Protein AF-A0A0J0ZPT2-F1 (afdb_monomer)

Foldseek 3Di:
DAFPVRDDADFDDDPQWTFGQDPVGTDIHGPVVVVVTHPDDDDDDDDPPD

Structure (mmCIF, N/CA/C/O backbone):
data_AF-A0A0J0ZPT2-F1
#
_entry.id   AF-A0A0J0ZPT2-F1
#
loop_
_atom_site.group_PDB
_atom_site.id
_atom_site.type_symbol
_atom_site.label_atom_id
_atom_site.label_alt_id
_atom_site.label_comp_id
_atom_site.label_asym_id
_atom_site.label_entity_id
_atom_site.label_seq_id
_atom_site.pdbx_PDB_ins_code
_atom_site.Cartn_x
_atom_site.Cartn_y
_atom_site.Cartn_z
_atom_site.occupancy
_atom_site.B_iso_or_equiv
_atom_site.auth_seq_id
_atom_site.auth_comp_id
_atom_site.auth_asym_id
_atom_site.auth_atom_id
_atom_site.pdbx_PDB_model_num
ATOM 1 N N . MET A 1 1 ? -2.932 -0.672 -5.030 1.00 91.75 1 MET A N 1
ATOM 2 C CA . MET A 1 1 ? -1.940 0.423 -4.949 1.00 91.75 1 MET A CA 1
ATOM 3 C C . MET A 1 1 ? -1.058 0.352 -6.184 1.00 91.75 1 MET A C 1
ATOM 5 O O . MET A 1 1 ? -0.845 -0.742 -6.687 1.00 91.75 1 MET A O 1
ATOM 9 N N . THR A 1 2 ? -0.587 1.482 -6.695 1.00 94.88 2 THR A N 1
ATOM 10 C CA . THR A 1 2 ? 0.292 1.529 -7.874 1.00 94.88 2 THR A CA 1
ATOM 11 C C . THR A 1 2 ? 1.546 2.297 -7.502 1.00 94.88 2 THR A C 1
ATOM 13 O O . THR A 1 2 ? 1.432 3.434 -7.039 1.00 94.88 2 THR A O 1
ATOM 16 N N . TYR A 1 3 ? 2.711 1.674 -7.662 1.00 92.06 3 TYR A N 1
ATOM 17 C CA . TYR A 1 3 ? 4.009 2.292 -7.403 1.00 92.06 3 TYR A CA 1
ATOM 18 C C . TYR A 1 3 ? 4.298 3.433 -8.390 1.00 92.06 3 TYR A C 1
ATOM 20 O O . TYR A 1 3 ? 3.615 3.594 -9.404 1.00 92.06 3 TYR A O 1
ATOM 28 N N . MET A 1 4 ? 5.324 4.237 -8.103 1.00 90.12 4 MET A N 1
ATOM 29 C CA . MET A 1 4 ? 5.756 5.318 -9.002 1.00 90.12 4 MET A CA 1
ATOM 30 C C . MET A 1 4 ? 6.233 4.814 -10.372 1.00 90.12 4 MET A C 1
ATOM 32 O O . MET A 1 4 ? 6.029 5.498 -11.369 1.00 90.12 4 MET A O 1
ATOM 36 N N . ASN A 1 5 ? 6.797 3.604 -10.432 1.00 92.88 5 ASN A N 1
ATOM 37 C CA . ASN A 1 5 ? 7.178 2.921 -11.676 1.00 92.88 5 ASN A CA 1
ATOM 38 C C . ASN A 1 5 ? 6.002 2.198 -12.364 1.00 92.88 5 ASN A C 1
ATOM 40 O O . ASN A 1 5 ? 6.218 1.353 -13.224 1.00 92.88 5 ASN A O 1
ATOM 44 N N . GLU A 1 6 ? 4.771 2.495 -11.948 1.00 91.25 6 GLU A N 1
ATOM 45 C CA . GLU A 1 6 ? 3.522 1.970 -12.510 1.00 91.25 6 GLU A CA 1
ATOM 46 C C . GLU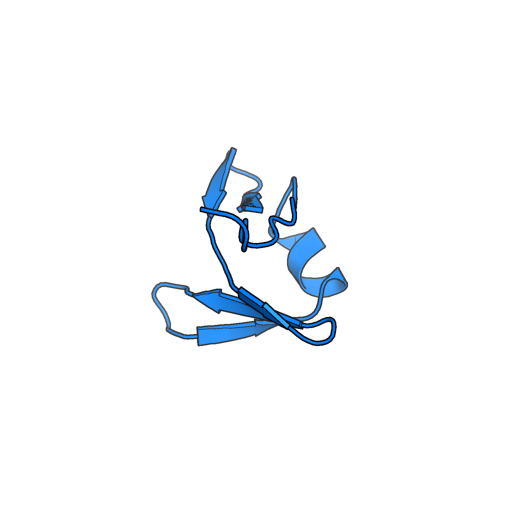 A 1 6 ? 3.252 0.479 -12.265 1.00 91.25 6 GLU A C 1
ATOM 48 O O . GLU A 1 6 ? 2.199 -0.028 -12.660 1.00 91.25 6 GLU A O 1
ATOM 53 N N . SER A 1 7 ? 4.118 -0.216 -11.521 1.00 92.38 7 SER A N 1
ATOM 54 C CA . SER A 1 7 ? 3.835 -1.584 -11.095 1.00 92.38 7 SER A CA 1
ATOM 55 C C . SER A 1 7 ? 2.710 -1.626 -10.051 1.00 92.38 7 SER A C 1
ATOM 57 O O . SER A 1 7 ? 2.470 -0.679 -9.289 1.00 92.38 7 SER A O 1
ATOM 59 N N . SER A 1 8 ? 1.963 -2.732 -10.038 1.00 92.06 8 SER A N 1
ATOM 60 C CA . SER A 1 8 ? 0.801 -2.908 -9.162 1.00 92.06 8 SER A CA 1
ATOM 61 C C . SER A 1 8 ? 1.163 -3.620 -7.866 1.00 92.06 8 SER A C 1
ATOM 63 O O . SER A 1 8 ? 2.011 -4.507 -7.836 1.00 92.06 8 SER A O 1
ATOM 65 N N . HIS A 1 9 ? 0.475 -3.242 -6.791 1.00 92.94 9 HI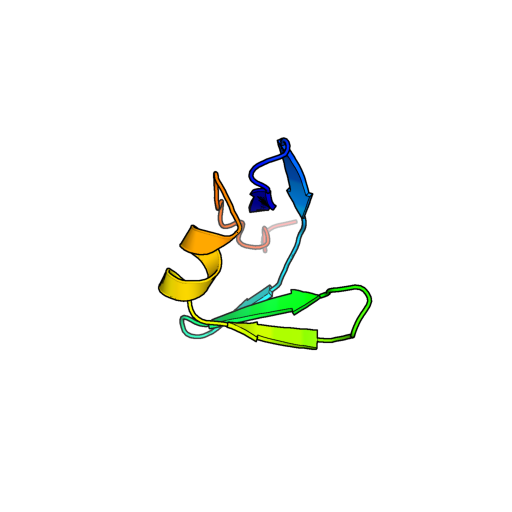S A N 1
ATOM 66 C CA . HIS A 1 9 ? 0.662 -3.814 -5.467 1.00 92.94 9 HIS A CA 1
ATOM 67 C C . HIS A 1 9 ? -0.647 -3.890 -4.681 1.00 92.94 9 HIS A C 1
ATOM 69 O O . HIS A 1 9 ? -1.522 -3.024 -4.812 1.00 92.94 9 HIS A O 1
ATOM 75 N N . VAL A 1 10 ? -0.768 -4.894 -3.818 1.00 91.62 10 VAL A N 1
ATOM 76 C CA . VAL A 1 10 ? -1.929 -5.118 -2.947 1.00 91.62 10 VAL A CA 1
ATOM 77 C C . VAL A 1 10 ? -1.490 -5.157 -1.488 1.00 91.62 10 VAL A C 1
ATOM 79 O O . VAL A 1 10 ? -0.367 -5.525 -1.178 1.00 91.62 10 VAL A O 1
ATOM 82 N N . GLY A 1 11 ? -2.370 -4.738 -0.588 1.00 92.12 11 GLY A N 1
ATOM 83 C CA . GLY A 1 11 ? -2.103 -4.689 0.845 1.00 92.12 11 GLY A CA 1
ATOM 84 C C . GLY A 1 11 ? -3.411 -4.602 1.613 1.00 92.12 11 GLY A C 1
ATOM 85 O O . GLY A 1 11 ? -4.456 -4.318 1.022 1.00 92.12 11 GLY A O 1
ATOM 86 N N . LEU A 1 12 ? -3.355 -4.853 2.918 1.00 94.06 12 LEU A N 1
ATOM 87 C CA . LEU A 1 12 ? -4.540 -4.813 3.774 1.00 94.06 12 LEU A CA 1
ATOM 88 C C . LEU A 1 12 ? -4.648 -3.449 4.438 1.00 94.06 12 LEU A C 1
ATOM 90 O O . LEU A 1 12 ? -3.677 -2.951 5.005 1.00 94.06 12 LEU A O 1
ATOM 94 N N . PHE A 1 13 ? -5.833 -2.855 4.389 1.00 93.94 13 PHE A N 1
ATOM 95 C CA . PHE A 1 13 ? -6.125 -1.627 5.111 1.00 93.94 13 PHE A CA 1
ATOM 96 C C . PHE A 1 13 ? -6.948 -1.946 6.356 1.00 93.94 13 PHE A C 1
ATOM 98 O O . PHE A 1 13 ? -7.987 -2.592 6.263 1.00 93.94 13 PHE A O 1
ATOM 105 N N . PHE A 1 14 ? -6.488 -1.490 7.519 1.00 93.25 14 PHE A N 1
ATOM 106 C CA . PHE A 1 14 ? -7.198 -1.670 8.781 1.00 93.25 14 PHE A CA 1
ATOM 107 C C . PHE A 1 14 ? -6.866 -0.529 9.745 1.00 93.25 14 PHE A C 1
ATOM 109 O O . PHE A 1 14 ? -5.696 -0.214 9.970 1.00 93.25 14 PHE A O 1
ATOM 116 N N . GLN A 1 15 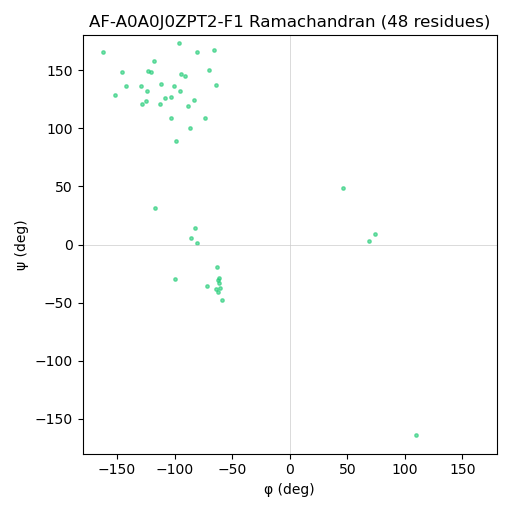? -7.904 0.101 10.305 1.00 92.25 15 GLN A N 1
ATOM 117 C CA . GLN A 1 15 ? -7.797 1.191 11.289 1.00 92.25 15 GLN A CA 1
ATOM 118 C C . GLN A 1 15 ? -6.776 2.287 10.909 1.00 92.25 15 GLN A C 1
ATOM 120 O O . GLN A 1 15 ? -5.903 2.654 11.696 1.00 92.25 15 GLN A O 1
ATOM 125 N N . GLY A 1 16 ? -6.842 2.793 9.673 1.00 91.25 16 GLY A N 1
ATOM 126 C CA . GLY A 1 16 ? -5.967 3.883 9.214 1.00 91.25 16 GLY A CA 1
ATOM 127 C C . GLY A 1 16 ? -4.512 3.477 8.948 1.00 91.25 16 GLY A C 1
ATOM 128 O O . GLY A 1 16 ? -3.656 4.339 8.733 1.00 91.25 16 GLY A O 1
ATOM 129 N N . LYS A 1 17 ? -4.205 2.178 8.963 1.00 94.75 17 LYS A N 1
ATOM 130 C CA . LYS A 1 17 ? -2.879 1.629 8.664 1.00 94.75 17 LYS A CA 1
ATOM 131 C C . LYS A 1 17 ? -2.962 0.676 7.478 1.00 94.75 17 LYS A C 1
ATOM 133 O O . LYS A 1 17 ? -3.971 0.002 7.280 1.00 94.75 17 LYS A O 1
ATOM 138 N N . ILE A 1 18 ? -1.879 0.619 6.713 1.00 95.56 18 ILE A N 1
ATOM 139 C CA . ILE A 1 18 ? -1.702 -0.311 5.602 1.00 95.56 18 ILE A CA 1
ATOM 140 C C . ILE A 1 18 ? -0.679 -1.359 6.032 1.00 95.56 18 ILE A C 1
ATOM 142 O O . ILE A 1 18 ? 0.431 -1.023 6.448 1.00 95.56 18 ILE A O 1
ATOM 146 N N . PHE A 1 19 ? -1.058 -2.626 5.928 1.00 94.88 19 PHE A N 1
ATOM 147 C CA . PHE A 1 19 ? -0.148 -3.759 6.000 1.00 94.88 19 PHE A CA 1
ATOM 148 C C . PHE A 1 19 ? 0.393 -3.994 4.593 1.00 94.88 19 PHE A C 1
ATOM 150 O O . PHE A 1 19 ? -0.292 -4.527 3.714 1.00 94.88 19 PHE A O 1
ATOM 157 N N . HIS A 1 20 ? 1.605 -3.500 4.380 1.00 92.12 20 HIS A N 1
ATOM 158 C CA . HIS A 1 20 ? 2.351 -3.578 3.137 1.00 92.12 20 HIS A CA 1
ATOM 159 C C . HIS A 1 20 ? 3.166 -4.875 3.124 1.00 92.12 20 HIS A C 1
ATOM 161 O O . HIS A 1 20 ? 3.980 -5.106 4.015 1.00 92.12 20 HIS A O 1
ATOM 167 N N . LEU A 1 21 ? 2.902 -5.747 2.152 1.00 88.69 21 LEU A N 1
ATOM 168 C CA . LEU A 1 21 ? 3.522 -7.069 2.031 1.00 88.69 21 LEU A CA 1
ATOM 169 C C . LEU A 1 21 ? 4.667 -6.989 1.018 1.00 88.69 21 LEU A C 1
ATOM 171 O O . LEU A 1 21 ? 4.447 -7.167 -0.176 1.00 88.69 21 LEU 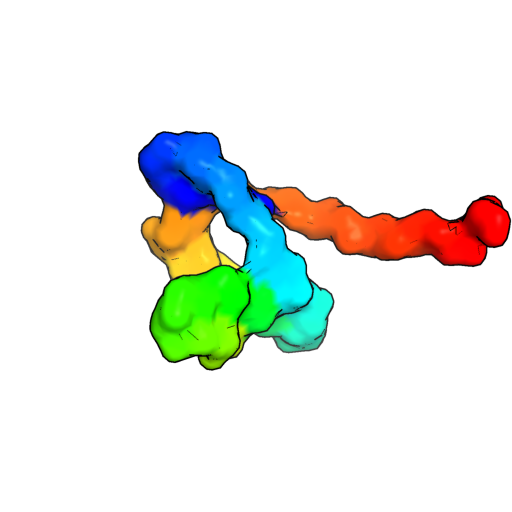A O 1
ATOM 175 N N . GLY A 1 22 ? 5.874 -6.669 1.480 1.00 84.75 22 GLY A N 1
ATOM 176 C CA . GLY A 1 22 ? 7.066 -6.596 0.634 1.00 84.75 22 GLY A CA 1
ATOM 177 C C . GLY A 1 22 ? 7.900 -7.877 0.666 1.00 84.75 22 GLY A C 1
ATOM 178 O O . GLY A 1 22 ? 7.674 -8.765 1.484 1.00 84.75 22 GLY A O 1
ATOM 179 N N . GLU A 1 23 ? 8.923 -7.946 -0.186 1.00 84.25 23 GLU A N 1
ATOM 180 C CA . GLU A 1 23 ? 9.878 -9.070 -0.215 1.00 84.25 23 GLU A CA 1
ATOM 181 C C . GLU A 1 23 ? 10.653 -9.228 1.103 1.00 84.25 23 GLU A C 1
ATOM 183 O O . GLU A 1 23 ? 11.012 -10.335 1.491 1.00 84.25 23 GLU A O 1
ATOM 188 N N . SER A 1 24 ? 10.862 -8.129 1.833 1.00 86.00 24 SER A N 1
ATOM 189 C CA . SER A 1 24 ? 11.484 -8.118 3.161 1.00 86.00 24 SER A CA 1
ATOM 190 C C . SER A 1 24 ? 10.526 -8.484 4.304 1.00 86.00 24 SER A C 1
ATOM 192 O O . SER A 1 24 ? 10.929 -8.473 5.467 1.00 86.00 24 SER A O 1
ATOM 194 N N . GLY A 1 25 ? 9.266 -8.802 3.993 1.00 89.25 25 GLY A N 1
ATOM 195 C CA . GLY A 1 25 ? 8.224 -9.146 4.956 1.00 89.25 25 GLY A CA 1
ATOM 196 C C . GLY A 1 25 ? 7.128 -8.084 5.089 1.00 89.25 25 GLY A C 1
ATOM 197 O O . GLY A 1 25 ? 6.942 -7.214 4.235 1.00 89.25 25 GLY A O 1
ATOM 198 N N . VAL A 1 26 ? 6.359 -8.184 6.177 1.00 90.75 26 VAL A N 1
ATOM 199 C CA . VAL A 1 26 ? 5.211 -7.307 6.451 1.00 90.75 26 VAL A CA 1
ATOM 200 C C . VAL A 1 26 ? 5.675 -6.008 7.099 1.00 90.75 26 VAL A C 1
ATOM 202 O O . VAL A 1 26 ? 6.271 -6.018 8.174 1.00 90.75 26 VAL A O 1
ATOM 205 N N . GLN A 1 27 ? 5.318 -4.878 6.497 1.00 92.75 27 GLN A N 1
ATOM 206 C CA . GLN A 1 27 ? 5.508 -3.548 7.067 1.00 92.75 27 GLN A CA 1
ATOM 207 C C . GLN A 1 27 ? 4.153 -2.924 7.402 1.00 92.75 27 GLN A C 1
ATOM 209 O O . GLN A 1 27 ? 3.200 -3.013 6.629 1.00 92.75 27 GLN A O 1
ATOM 214 N N . ARG A 1 28 ? 4.055 -2.258 8.556 1.00 94.75 28 ARG A N 1
ATOM 215 C CA . ARG A 1 28 ? 2.857 -1.506 8.950 1.00 94.75 28 ARG A CA 1
ATOM 216 C C . ARG A 1 28 ? 3.109 -0.017 8.756 1.00 94.75 28 ARG A C 1
ATOM 218 O O . ARG A 1 28 ? 3.837 0.587 9.539 1.00 94.75 28 ARG A O 1
ATOM 225 N N . ILE A 1 29 ? 2.470 0.574 7.754 1.00 94.56 29 ILE A N 1
ATOM 226 C CA . ILE A 1 29 ? 2.681 1.976 7.369 1.00 94.56 29 ILE A CA 1
ATOM 227 C C . ILE A 1 29 ? 1.404 2.807 7.512 1.00 94.56 29 ILE A C 1
ATOM 229 O O . ILE A 1 29 ? 0.288 2.277 7.534 1.00 94.56 29 ILE A O 1
ATOM 233 N N . THR A 1 30 ? 1.553 4.123 7.640 1.00 95.25 30 THR A N 1
ATOM 234 C CA . THR A 1 30 ? 0.426 5.065 7.558 1.00 95.25 30 THR A CA 1
ATOM 235 C C . THR A 1 30 ? 0.046 5.356 6.111 1.00 95.25 30 THR A C 1
ATOM 237 O O . THR A 1 30 ? 0.807 5.084 5.181 1.00 95.25 30 THR A O 1
ATOM 240 N N . VAL A 1 31 ? -1.129 5.957 5.916 1.00 93.00 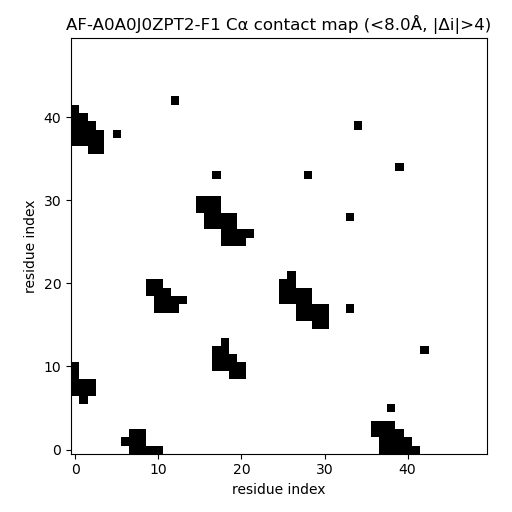31 VAL A N 1
ATOM 241 C CA . VAL A 1 31 ? -1.546 6.442 4.596 1.00 93.00 31 VAL A CA 1
ATOM 242 C C . VAL A 1 31 ? -0.612 7.555 4.102 1.00 93.00 31 VAL A C 1
ATOM 244 O O . VAL 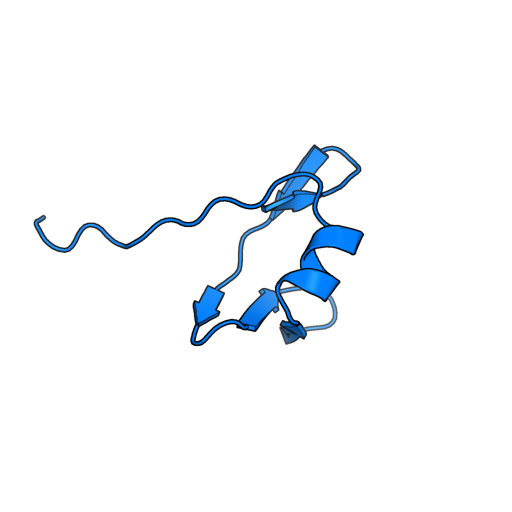A 1 31 ? -0.276 7.565 2.920 1.00 93.00 31 VAL A O 1
ATOM 247 N N . GLU A 1 32 ? -0.135 8.455 4.972 1.00 94.81 32 GLU A N 1
ATOM 248 C CA . GLU A 1 32 ? 0.881 9.455 4.604 1.00 94.81 32 GLU A CA 1
ATOM 249 C C . GLU A 1 32 ? 2.173 8.812 4.097 1.00 94.81 32 GLU A C 1
ATOM 251 O O . GLU A 1 32 ? 2.662 9.197 3.039 1.00 94.81 32 GLU A O 1
ATOM 256 N N . GLN A 1 33 ? 2.702 7.812 4.807 1.00 95.00 33 GLN A N 1
ATOM 257 C CA . GLN A 1 33 ? 3.911 7.101 4.379 1.00 95.00 33 GLN A CA 1
ATOM 258 C C . GLN A 1 33 ? 3.689 6.397 3.036 1.00 95.00 33 GLN A C 1
ATOM 260 O O . GLN A 1 33 ? 4.533 6.469 2.146 1.00 95.00 33 GLN A O 1
ATOM 265 N N . ALA A 1 34 ? 2.519 5.784 2.845 1.00 93.75 34 ALA A N 1
ATOM 266 C CA . ALA A 1 34 ? 2.166 5.113 1.601 1.00 93.75 34 ALA A CA 1
ATOM 267 C C . ALA A 1 34 ? 2.142 6.067 0.389 1.00 93.75 34 ALA A C 1
ATOM 269 O O . ALA A 1 34 ? 2.528 5.667 -0.709 1.00 93.75 34 ALA A O 1
ATOM 270 N N . LYS A 1 35 ? 1.760 7.340 0.565 1.00 93.31 35 LYS A N 1
ATOM 271 C CA . LYS A 1 35 ? 1.770 8.346 -0.520 1.00 93.31 35 LYS A CA 1
ATOM 272 C C . LYS A 1 35 ? 3.171 8.640 -1.071 1.00 93.31 35 LYS A C 1
ATOM 274 O O . LYS A 1 35 ? 3.279 9.136 -2.187 1.00 93.31 35 LYS A O 1
ATOM 279 N N . ILE A 1 36 ? 4.230 8.321 -0.324 1.00 93.88 36 ILE A N 1
ATOM 280 C CA . ILE A 1 36 ? 5.620 8.470 -0.781 1.00 93.88 36 ILE A CA 1
ATOM 281 C C . ILE A 1 36 ? 5.954 7.407 -1.838 1.00 93.88 36 ILE A C 1
ATOM 283 O O . ILE A 1 36 ? 6.691 7.673 -2.783 1.00 93.88 36 ILE A O 1
ATOM 287 N N . TRP A 1 37 ? 5.403 6.199 -1.695 1.00 91.56 37 TRP A N 1
ATOM 288 C CA . TRP A 1 37 ? 5.746 5.046 -2.535 1.00 91.56 37 TRP A CA 1
ATOM 289 C C . TRP A 1 37 ? 4.739 4.791 -3.653 1.00 91.56 37 TRP A C 1
ATOM 291 O O . TRP A 1 37 ? 5.100 4.275 -4.714 1.00 91.56 37 TRP A O 1
ATOM 301 N N . PHE A 1 38 ? 3.475 5.146 -3.424 1.00 93.38 38 PHE A N 1
ATOM 302 C CA . PHE A 1 38 ? 2.381 4.834 -4.331 1.00 93.38 38 PHE A CA 1
ATOM 303 C C . PHE A 1 38 ? 1.814 6.093 -4.983 1.00 93.38 38 PHE A C 1
ATOM 305 O O . PHE A 1 38 ? 1.250 6.959 -4.318 1.00 93.38 38 PHE A O 1
ATOM 312 N N . LYS A 1 39 ? 1.862 6.122 -6.317 1.00 94.19 39 LYS A N 1
ATOM 313 C CA . LYS A 1 39 ? 1.222 7.135 -7.167 1.00 94.19 39 LYS A CA 1
ATOM 314 C C . LYS A 1 39 ? -0.294 7.154 -6.967 1.00 94.19 39 LYS A C 1
ATOM 316 O O . LYS A 1 39 ? -0.921 8.208 -7.010 1.00 94.19 39 LYS A O 1
ATOM 321 N N . ARG A 1 40 ? -0.906 5.975 -6.783 1.00 93.69 40 ARG A N 1
ATOM 322 C CA . ARG A 1 40 ? -2.360 5.807 -6.620 1.00 93.69 40 ARG A CA 1
ATOM 323 C C . ARG A 1 40 ? -2.700 4.729 -5.595 1.00 93.69 40 ARG A C 1
ATOM 325 O O . ARG A 1 40 ? -2.162 3.621 -5.631 1.00 93.69 40 ARG A O 1
ATOM 332 N N . ILE A 1 41 ? -3.677 5.023 -4.741 1.00 94.31 41 ILE A N 1
ATOM 333 C CA . ILE A 1 41 ? -4.252 4.091 -3.763 1.00 94.31 41 ILE A CA 1
ATOM 334 C C . ILE A 1 41 ? -5.762 4.023 -4.016 1.00 94.31 41 ILE A C 1
ATOM 336 O O . ILE A 1 41 ? -6.408 5.051 -4.199 1.00 94.31 41 ILE A O 1
ATOM 340 N N . ARG A 1 42 ? -6.315 2.808 -4.082 1.00 94.38 42 ARG A N 1
ATOM 341 C CA . ARG A 1 42 ? -7.755 2.540 -4.194 1.00 94.38 42 ARG A CA 1
ATOM 342 C C . ARG A 1 42 ? -8.127 1.529 -3.120 1.00 94.38 42 ARG A C 1
ATOM 344 O O . ARG A 1 42 ? -7.382 0.567 -2.932 1.00 94.38 42 ARG A O 1
ATOM 351 N N . TYR A 1 43 ? -9.246 1.771 -2.452 1.00 92.75 43 TYR A N 1
ATOM 352 C CA . TYR A 1 43 ? -9.797 0.895 -1.426 1.00 92.75 43 TYR A CA 1
ATOM 353 C C . TYR A 1 43 ? -10.925 0.073 -2.035 1.00 92.75 43 TYR A C 1
ATOM 355 O O . TYR A 1 43 ? -11.728 0.600 -2.803 1.00 92.75 43 TYR A O 1
ATOM 363 N N . TYR A 1 44 ? -10.943 -1.212 -1.706 1.00 90.88 44 TYR A N 1
ATOM 364 C CA . TYR A 1 44 ? -11.966 -2.151 -2.134 1.00 90.88 44 TYR A CA 1
ATOM 365 C C . TYR A 1 44 ? -12.475 -2.851 -0.882 1.00 90.88 44 TYR A C 1
ATOM 367 O O . TYR A 1 44 ? -11.683 -3.454 -0.158 1.00 90.88 44 TYR A O 1
ATOM 375 N N . GLU A 1 45 ? -13.769 -2.737 -0.620 1.00 88.75 45 GLU A N 1
ATOM 376 C CA . GLU A 1 45 ? -14.432 -3.506 0.428 1.00 88.75 45 GLU A CA 1
ATOM 377 C C . GLU A 1 45 ? -14.966 -4.814 -0.175 1.00 88.75 45 GLU A C 1
ATOM 379 O O . GLU A 1 45 ? -15.337 -4.836 -1.353 1.00 88.75 45 GLU A O 1
ATOM 384 N N . PRO A 1 46 ? -14.951 -5.928 0.575 1.00 87.12 46 PRO A N 1
ATOM 385 C CA . PRO A 1 46 ? -15.482 -7.193 0.086 1.00 87.12 46 PRO A CA 1
ATOM 386 C C . PRO A 1 46 ? -16.993 -7.088 -0.158 1.00 87.12 46 PRO A C 1
ATOM 388 O O . PRO A 1 46 ? -17.7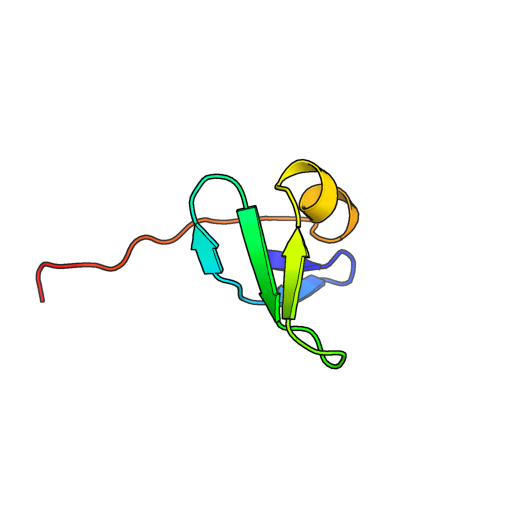33 -6.565 0.672 1.00 87.12 46 PRO A O 1
ATOM 391 N N . ASN A 1 47 ? -17.463 -7.643 -1.276 1.00 87.62 47 ASN A N 1
ATOM 392 C CA . ASN A 1 47 ? -18.895 -7.799 -1.521 1.00 87.62 47 ASN A CA 1
ATOM 393 C C . ASN A 1 47 ? -19.433 -8.925 -0.628 1.00 87.62 47 ASN A C 1
ATOM 395 O O . ASN A 1 47 ? -19.146 -10.094 -0.871 1.00 87.62 47 ASN A O 1
ATOM 399 N N . LEU A 1 48 ? -20.220 -8.580 0.392 1.00 85.69 48 LEU A N 1
ATOM 400 C CA . LEU A 1 48 ? -20.762 -9.533 1.374 1.00 85.69 48 LEU A CA 1
ATOM 401 C C . LEU A 1 48 ? -22.081 -10.208 0.939 1.00 85.69 48 LEU A C 1
ATOM 403 O O . LEU 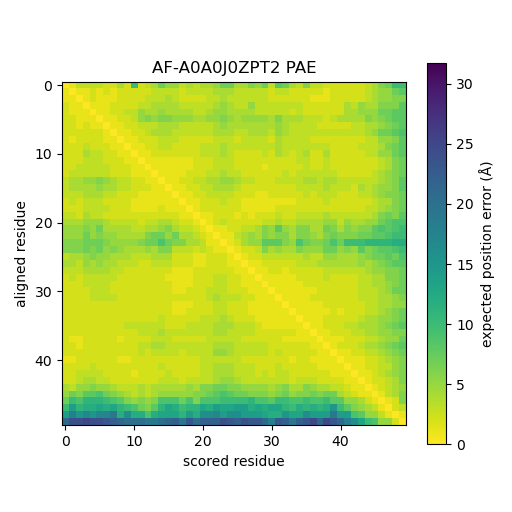A 1 48 ? -22.693 -10.914 1.732 1.00 85.69 48 LEU A O 1
ATOM 407 N N . HIS A 1 49 ? -22.540 -9.979 -0.295 1.00 80.81 49 HIS A N 1
ATOM 408 C CA . HIS A 1 49 ? -23.881 -10.361 -0.766 1.00 80.81 49 HIS A CA 1
ATOM 409 C C . HIS A 1 49 ? -23.880 -11.380 -1.921 1.00 80.81 49 HIS A C 1
ATOM 411 O O . HIS A 1 49 ? -24.765 -11.328 -2.772 1.00 80.81 49 HIS A O 1
ATOM 417 N N . HIS A 1 50 ? -22.886 -12.270 -1.976 1.00 59.81 50 HIS A N 1
ATOM 418 C CA . HIS A 1 50 ? -22.822 -13.356 -2.963 1.00 59.81 50 HIS A CA 1
ATOM 419 C C . HIS A 1 50 ? -23.358 -14.676 -2.415 1.00 59.81 50 HIS A C 1
ATOM 421 O O . HIS A 1 50 ? -23.087 -14.967 -1.229 1.00 59.81 50 HIS A O 1
#

Secondary structure (DSSP, 8-state):
-EETTS-B--EEEETTEEEEEETTEEEEEEHHHHHHHEEE----------

Nearest PDB structures (foldseek):
  8riu-assembly1_E  TM=5.547E-01  e=3.174E+00 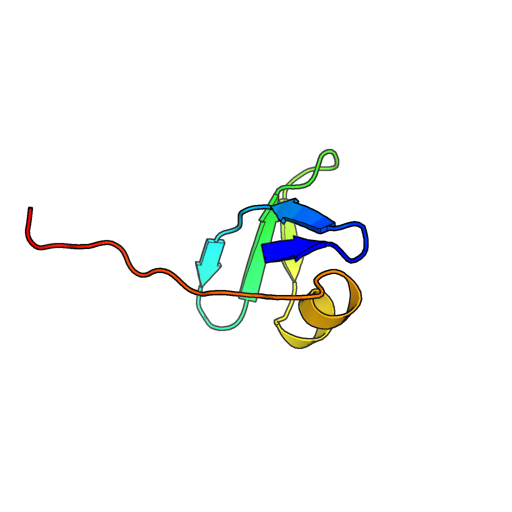 Candidatus Methanoperedenaceae archaeon GB50
  2e45-assembly1_A  TM=4.956E-01  e=8.009E+00  Homo sapiens

Solvent-accessible surface area (backbone atoms only — not comparable to full-atom values): 3250 Å² total; per-residue (Å²): 62,24,33,75,87,66,48,79,48,74,66,50,77,56,96,78,31,33,42,40,70,50,97,94,42,82,42,84,38,43,62,73,61,44,57,78,55,27,74,42,81,75,87,82,79,83,82,88,85,125

Mean predicted aligned error: 3.78 Å

Radius of gyration: 11.66 Å; Cα contacts (8 Å, |Δi|>4): 63; chains: 1; bounding box: 35×23×24 Å

Sequence (50 aa):
MTYMNESSHVGLFFQGKIFHLGESGVQRITVEQAKIWFKRIRYYEPNLHH

Organism: NCBI:txid1409923

pLDDT: mean 91.12, std 5.5, range [59.81, 95.56]